Protein AF-A0A810NXG9-F1 (afdb_monomer_lite)

Sequence (131 aa):
MSITPWRRAVPDPRENGPTRPPPPLDLGGATVYGAPLWDEARVSADNPVQRIESYRNKRIFLAAGTSPDPVNWFDTINETQVLAGQREFRAALGRAGIPHEWHELPGGHYFRHEMFLRDLDGMLARLRRAG

Structure (mmCIF, N/CA/C/O backbone):
data_AF-A0A810NXG9-F1
#
_entry.id   AF-A0A810NXG9-F1
#
loop_
_atom_site.group_PDB
_atom_site.id
_atom_site.type_symbol
_atom_site.label_atom_id
_atom_site.label_alt_id
_atom_site.label_comp_id
_atom_site.label_asym_id
_atom_site.label_entity_id
_atom_site.label_seq_id
_atom_site.pdbx_PDB_ins_code
_atom_site.Cartn_x
_atom_site.Cartn_y
_atom_site.Cartn_z
_atom_site.occupancy
_atom_site.B_iso_or_equiv
_atom_site.auth_seq_id
_atom_site.auth_comp_id
_atom_site.auth_asym_id
_atom_site.auth_atom_id
_atom_site.pdbx_PDB_model_num
ATOM 1 N N . MET A 1 1 ? 22.107 -17.259 14.244 1.00 36.47 1 MET A N 1
ATOM 2 C CA . MET A 1 1 ? 21.944 -16.647 12.907 1.00 36.47 1 MET A CA 1
ATOM 3 C C . MET A 1 1 ? 22.152 -15.150 13.064 1.00 36.47 1 MET A C 1
ATOM 5 O O . MET A 1 1 ? 21.354 -14.517 13.736 1.00 36.47 1 MET A O 1
ATOM 9 N N . SER A 1 2 ? 23.284 -14.631 12.585 1.00 30.22 2 SER A N 1
ATOM 10 C CA . SER A 1 2 ? 23.711 -13.239 12.788 1.00 30.22 2 SER A CA 1
ATOM 11 C C . SER A 1 2 ? 23.304 -12.392 11.583 1.00 30.22 2 SER A C 1
ATOM 13 O O . SER A 1 2 ? 23.614 -12.761 10.453 1.00 30.22 2 SER A O 1
ATOM 15 N N . ILE A 1 3 ? 22.590 -11.293 11.827 1.00 36.12 3 ILE A N 1
ATOM 16 C CA . ILE A 1 3 ? 22.240 -10.287 10.821 1.00 36.12 3 ILE A CA 1
ATOM 17 C C . ILE A 1 3 ? 23.410 -9.305 10.752 1.00 36.12 3 ILE A C 1
ATOM 19 O O . ILE A 1 3 ? 23.678 -8.585 11.714 1.00 36.12 3 ILE A O 1
ATOM 23 N N . THR A 1 4 ? 24.119 -9.282 9.627 1.00 30.20 4 THR A N 1
ATOM 24 C CA . THR A 1 4 ? 25.172 -8.294 9.367 1.00 30.20 4 THR A CA 1
ATOM 25 C C . THR A 1 4 ? 24.531 -6.910 9.184 1.00 30.20 4 THR A C 1
ATOM 27 O O . THR A 1 4 ? 23.676 -6.763 8.310 1.00 30.20 4 THR A O 1
ATOM 30 N N . PRO A 1 5 ? 24.908 -5.877 9.962 1.00 31.64 5 PRO A N 1
ATOM 31 C CA . PRO A 1 5 ? 24.404 -4.525 9.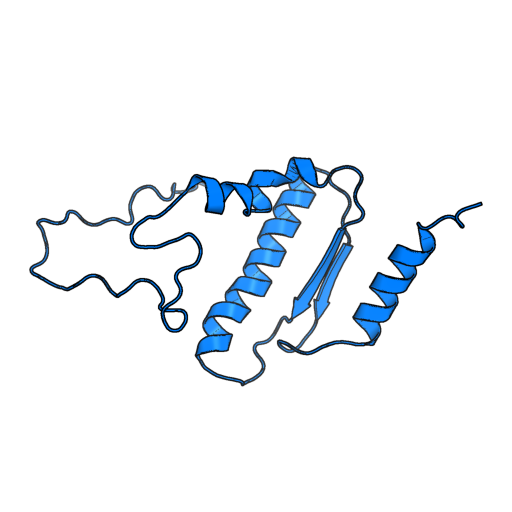753 1.00 31.64 5 PRO A CA 1
ATOM 32 C C . PRO A 1 5 ? 25.026 -3.911 8.492 1.00 31.64 5 PRO A C 1
ATOM 34 O O . PRO A 1 5 ? 26.212 -4.107 8.225 1.00 31.64 5 PRO A O 1
ATOM 37 N N . TRP A 1 6 ? 24.255 -3.086 7.779 1.00 35.56 6 TRP A N 1
ATOM 38 C CA . TRP A 1 6 ? 24.615 -2.308 6.577 1.00 35.56 6 TRP A CA 1
ATOM 39 C C . TRP A 1 6 ? 25.751 -1.266 6.761 1.00 35.56 6 TRP A C 1
ATOM 41 O O . TRP A 1 6 ? 25.838 -0.285 6.032 1.00 35.56 6 TRP A O 1
ATOM 51 N N . ARG A 1 7 ? 26.659 -1.439 7.729 1.00 37.69 7 ARG A N 1
ATOM 52 C CA . ARG A 1 7 ? 27.724 -0.476 8.072 1.00 37.69 7 ARG A CA 1
ATOM 53 C C . ARG A 1 7 ? 29.076 -0.726 7.396 1.00 37.69 7 ARG A C 1
ATOM 55 O O . ARG A 1 7 ? 30.089 -0.217 7.868 1.00 37.69 7 ARG A O 1
ATOM 62 N N . ARG A 1 8 ? 29.137 -1.496 6.306 1.00 36.41 8 ARG A N 1
ATOM 63 C CA . ARG A 1 8 ? 30.404 -1.706 5.584 1.00 36.41 8 ARG A CA 1
ATOM 64 C C . ARG A 1 8 ? 30.195 -1.985 4.093 1.00 36.41 8 ARG A C 1
ATOM 66 O O . ARG A 1 8 ? 30.485 -3.069 3.611 1.00 36.41 8 ARG A O 1
ATOM 73 N N . ALA A 1 9 ? 29.677 -0.996 3.372 1.00 38.75 9 ALA A N 1
ATOM 74 C CA . ALA A 1 9 ? 29.693 -0.974 1.905 1.00 38.75 9 ALA A CA 1
ATOM 75 C C . ALA A 1 9 ? 30.251 0.355 1.360 1.00 38.75 9 ALA A C 1
ATOM 77 O O . ALA A 1 9 ? 29.899 0.778 0.266 1.00 38.75 9 ALA A O 1
ATOM 78 N N . VAL A 1 10 ? 31.123 1.019 2.126 1.00 43.72 10 VAL A N 1
ATO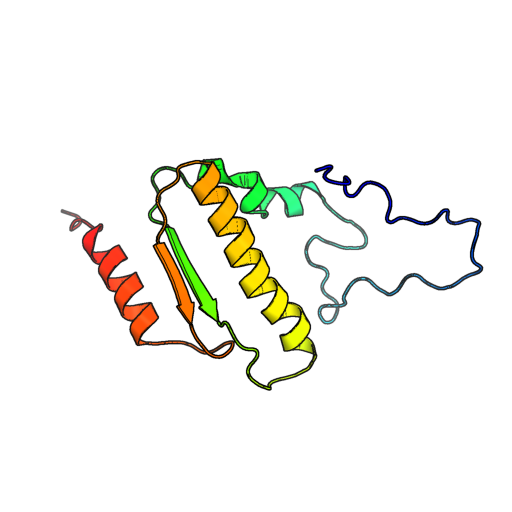M 79 C CA . VAL A 1 10 ? 31.918 2.150 1.634 1.00 43.72 10 VAL A CA 1
ATOM 80 C C . VAL A 1 10 ? 33.388 1.734 1.729 1.00 43.72 10 VAL A C 1
ATOM 82 O O . VAL A 1 10 ? 33.894 1.606 2.846 1.00 43.72 10 VAL A O 1
ATOM 85 N N . PRO A 1 11 ? 34.053 1.426 0.601 1.00 39.41 11 PRO A N 1
ATOM 86 C CA . PRO A 1 11 ? 35.495 1.190 0.570 1.00 39.41 11 PRO A CA 1
ATOM 87 C C . PRO A 1 11 ? 36.264 2.445 1.013 1.00 39.41 11 PRO A C 1
ATOM 89 O O . PRO A 1 11 ? 35.791 3.563 0.798 1.00 39.41 11 PRO A O 1
ATOM 92 N N . ASP A 1 12 ? 37.443 2.267 1.618 1.00 42.59 12 ASP A N 1
ATOM 93 C CA . ASP A 1 12 ? 38.363 3.370 1.934 1.00 42.59 12 ASP A CA 1
ATOM 94 C C . ASP A 1 12 ? 38.699 4.142 0.635 1.00 42.59 12 ASP A C 1
ATOM 96 O O . ASP A 1 12 ? 39.148 3.522 -0.336 1.00 42.59 12 ASP A O 1
ATOM 100 N N . PRO A 1 13 ? 38.509 5.477 0.582 1.00 46.03 13 PRO A N 1
ATOM 101 C CA . PRO A 1 13 ? 38.798 6.284 -0.606 1.00 46.03 13 PRO A CA 1
ATOM 102 C C . PRO A 1 13 ? 40.264 6.259 -1.058 1.00 46.03 13 PRO A C 1
ATOM 104 O O . PRO A 1 13 ? 40.580 6.816 -2.107 1.00 46.03 13 PRO A O 1
ATOM 107 N N . ARG A 1 14 ? 41.178 5.684 -0.267 1.00 47.28 14 ARG A N 1
ATOM 108 C CA . ARG A 1 14 ? 42.616 5.669 -0.563 1.00 47.28 14 ARG A CA 1
ATOM 109 C C . ARG A 1 14 ? 43.094 4.463 -1.372 1.00 47.28 14 ARG A C 1
ATOM 111 O O . ARG A 1 14 ? 44.241 4.483 -1.806 1.00 47.28 14 ARG A O 1
ATOM 118 N N . GLU A 1 15 ? 42.266 3.439 -1.589 1.00 48.34 15 GLU A N 1
ATOM 119 C CA . GLU A 1 15 ? 42.725 2.189 -2.222 1.00 48.34 15 GLU A CA 1
ATOM 120 C C . GLU A 1 15 ? 42.485 2.074 -3.732 1.00 48.34 15 GLU A C 1
ATOM 122 O O . GLU A 1 15 ? 43.019 1.157 -4.345 1.00 48.34 15 GLU A O 1
ATOM 127 N N . ASN A 1 16 ? 41.776 3.000 -4.384 1.00 41.09 16 ASN A N 1
ATOM 128 C CA . ASN A 1 16 ? 41.600 2.950 -5.839 1.00 41.09 16 ASN A CA 1
ATOM 129 C C . ASN A 1 16 ? 41.730 4.348 -6.460 1.00 41.09 16 ASN A C 1
ATOM 131 O O . ASN A 1 16 ? 41.134 5.305 -5.971 1.00 41.09 16 ASN A O 1
ATOM 135 N N . GLY A 1 17 ? 42.527 4.456 -7.535 1.00 39.53 17 GLY A N 1
ATOM 136 C CA . GLY A 1 17 ? 42.676 5.663 -8.367 1.00 39.53 17 GLY A CA 1
ATOM 137 C C . GLY A 1 17 ? 41.335 6.169 -8.925 1.00 39.53 17 GLY A C 1
ATOM 138 O O . GLY A 1 17 ? 40.306 5.569 -8.636 1.00 39.53 17 GLY A O 1
ATOM 139 N N . PRO A 1 18 ? 41.296 7.266 -9.710 1.00 39.28 18 PRO A N 1
ATOM 140 C CA . PRO A 1 18 ? 40.103 8.090 -9.898 1.00 39.28 18 PRO A CA 1
ATOM 141 C C . PRO A 1 18 ? 39.052 7.405 -10.785 1.00 39.28 18 PRO A C 1
ATOM 143 O O . PRO A 1 18 ? 38.792 7.806 -11.916 1.00 39.28 18 PRO A O 1
ATOM 146 N N . THR A 1 19 ? 38.402 6.372 -10.267 1.00 45.94 19 THR A N 1
ATOM 147 C CA . THR A 1 19 ? 37.138 5.877 -10.775 1.00 45.94 19 THR A CA 1
ATOM 148 C C . THR A 1 19 ? 36.083 6.810 -10.215 1.00 45.94 19 THR A C 1
ATOM 150 O O . THR A 1 19 ? 35.712 6.730 -9.043 1.00 45.94 19 THR A O 1
ATOM 153 N N . ARG A 1 20 ? 35.658 7.755 -11.058 1.00 40.06 20 ARG A N 1
ATOM 154 C CA . ARG A 1 20 ? 34.477 8.589 -10.835 1.00 40.06 20 ARG A CA 1
ATOM 155 C C . ARG A 1 20 ? 33.365 7.687 -10.272 1.00 40.06 20 ARG A C 1
ATOM 157 O O . ARG A 1 20 ? 33.060 6.686 -10.925 1.00 40.06 20 ARG A O 1
ATOM 164 N N . PRO A 1 21 ? 32.794 7.982 -9.087 1.00 46.84 21 PRO A N 1
ATOM 165 C CA . PRO A 1 21 ? 31.668 7.205 -8.588 1.00 46.84 21 PRO A CA 1
ATOM 166 C C . PRO A 1 21 ? 30.578 7.204 -9.668 1.00 46.84 21 PRO A C 1
ATOM 168 O O . PRO A 1 21 ? 30.417 8.230 -10.347 1.00 46.84 21 PRO A O 1
ATOM 171 N N . PRO A 1 22 ? 29.869 6.078 -9.882 1.00 40.03 22 PRO A N 1
ATOM 172 C CA . PRO A 1 22 ? 28.764 6.065 -10.826 1.00 40.03 22 PRO A CA 1
ATOM 173 C C . PRO A 1 22 ? 27.817 7.212 -10.448 1.00 40.03 22 PRO A C 1
ATOM 175 O O . PRO A 1 22 ? 27.578 7.423 -9.252 1.00 40.03 22 PRO A O 1
ATOM 178 N N . PRO A 1 23 ? 27.352 8.016 -11.420 1.00 38.28 23 PRO A N 1
ATOM 179 C CA . PRO A 1 23 ? 26.460 9.118 -11.111 1.00 38.28 23 PRO A CA 1
ATOM 180 C C . PRO A 1 23 ? 25.239 8.574 -10.354 1.00 38.28 23 PRO A C 1
ATOM 182 O O . PRO A 1 23 ? 24.785 7.466 -10.665 1.00 38.28 23 PRO A O 1
ATOM 185 N N . PRO A 1 24 ? 24.722 9.310 -9.350 1.00 50.53 24 PRO A N 1
ATOM 186 C CA . PRO A 1 24 ? 23.446 8.963 -8.739 1.00 50.53 24 PRO A CA 1
ATOM 187 C C . PRO A 1 24 ? 22.420 8.783 -9.856 1.00 50.53 24 PRO A C 1
ATOM 189 O O . PRO A 1 24 ? 22.446 9.546 -10.820 1.00 50.53 24 PRO A O 1
ATOM 192 N N . LEU A 1 25 ? 21.594 7.738 -9.741 1.00 46.75 25 LEU A N 1
ATOM 193 C CA . LEU A 1 25 ? 20.597 7.333 -10.731 1.00 46.75 25 LEU A CA 1
ATOM 194 C C . LEU A 1 25 ? 19.856 8.572 -11.259 1.00 46.75 25 LEU A C 1
ATOM 196 O O . LEU A 1 25 ? 19.051 9.174 -10.551 1.00 46.75 25 LEU A O 1
ATOM 200 N N . ASP A 1 26 ? 20.218 8.986 -12.469 1.00 45.78 26 ASP A N 1
ATOM 201 C CA . ASP A 1 26 ? 19.755 10.223 -13.076 1.00 45.78 26 ASP A CA 1
ATOM 202 C C . ASP A 1 26 ? 18.333 10.003 -13.597 1.00 45.78 26 ASP A C 1
ATOM 204 O O . ASP A 1 26 ? 18.132 9.314 -14.598 1.00 45.78 26 ASP A O 1
ATOM 208 N N . LEU A 1 27 ? 17.332 10.562 -12.912 1.00 51.75 27 LEU A N 1
ATOM 209 C CA . LEU A 1 27 ? 15.926 10.501 -13.328 1.00 51.75 27 LEU A CA 1
ATOM 210 C C . LEU A 1 27 ? 15.626 11.536 -14.430 1.00 51.75 27 LEU A C 1
ATOM 212 O O . LEU A 1 27 ? 14.585 12.189 -14.406 1.00 51.75 27 LEU A O 1
ATOM 216 N N . GLY A 1 28 ? 16.550 11.745 -15.372 1.00 46.75 28 GLY A N 1
ATOM 217 C CA . GLY A 1 28 ? 16.427 12.767 -16.417 1.00 46.75 28 GLY A CA 1
ATOM 218 C C . GLY A 1 28 ? 16.667 14.201 -15.922 1.00 46.75 28 GLY A C 1
ATOM 219 O O . GLY A 1 28 ? 15.958 15.120 -16.322 1.00 46.75 28 GLY A O 1
ATOM 220 N N . GLY A 1 29 ? 17.649 14.401 -15.043 1.00 48.44 29 GLY A N 1
ATOM 221 C CA . GLY A 1 29 ? 18.057 15.684 -14.463 1.00 48.44 29 GLY A CA 1
ATOM 222 C C . GLY A 1 29 ? 17.432 15.992 -13.100 1.00 48.44 29 GLY A C 1
ATOM 223 O O . GLY A 1 29 ? 17.763 17.008 -12.490 1.00 48.44 29 GLY A O 1
ATOM 224 N N . ALA A 1 30 ? 16.545 15.125 -12.606 1.00 50.03 30 ALA A N 1
ATOM 225 C CA . ALA A 1 30 ? 15.920 15.245 -11.296 1.00 50.03 30 ALA A CA 1
ATOM 226 C C . ALA A 1 30 ? 16.519 14.231 -10.316 1.00 50.03 30 ALA A C 1
ATOM 228 O O . ALA A 1 30 ? 16.684 13.053 -10.626 1.00 50.03 30 ALA A O 1
ATOM 229 N N . THR A 1 31 ? 16.818 14.679 -9.102 1.00 57.28 31 THR A N 1
ATOM 230 C CA . THR A 1 31 ? 17.244 13.807 -8.009 1.00 57.28 31 THR A CA 1
ATOM 231 C C . THR A 1 31 ? 16.134 13.766 -6.969 1.00 57.28 31 THR A C 1
ATOM 233 O O . THR A 1 31 ? 15.710 14.792 -6.430 1.00 57.28 31 THR A O 1
ATOM 236 N N . VAL A 1 32 ? 15.619 12.570 -6.685 1.00 61.09 32 VAL A N 1
ATOM 237 C CA . VAL A 1 32 ? 14.674 12.378 -5.580 1.00 61.09 32 VAL A CA 1
ATOM 238 C C . VAL A 1 32 ? 15.423 12.675 -4.277 1.00 61.09 32 VAL A C 1
ATOM 240 O O . VAL A 1 32 ? 16.511 12.154 -4.044 1.00 61.09 32 VAL A O 1
ATOM 243 N N . TYR A 1 33 ? 14.879 13.597 -3.479 1.00 66.25 33 TYR A N 1
ATOM 244 C CA . TYR A 1 33 ? 15.488 14.131 -2.250 1.00 66.25 33 TYR A CA 1
ATOM 245 C C . TYR A 1 33 ? 16.807 14.916 -2.422 1.00 66.25 33 TYR A C 1
ATOM 247 O O . TYR A 1 33 ? 17.536 15.116 -1.452 1.00 66.25 33 TYR A O 1
ATOM 255 N N . GLY A 1 34 ? 17.063 15.458 -3.622 1.00 57.94 34 GLY A N 1
ATOM 256 C CA . GLY A 1 34 ? 17.877 16.669 -3.776 1.00 57.94 34 GLY A CA 1
ATOM 257 C C . GLY A 1 34 ? 19.386 16.503 -3.941 1.00 57.94 34 GLY A C 1
ATOM 258 O O . GLY A 1 34 ? 20.099 17.471 -3.696 1.00 57.94 34 GLY A O 1
ATOM 259 N N . ALA A 1 35 ? 19.912 15.353 -4.382 1.00 60.38 35 ALA A N 1
ATOM 260 C CA . ALA A 1 35 ? 21.342 15.239 -4.705 1.00 60.38 35 ALA A CA 1
ATOM 261 C C . ALA A 1 35 ? 21.810 16.381 -5.649 1.00 60.38 35 ALA A C 1
ATOM 263 O O . ALA A 1 35 ? 21.129 16.659 -6.641 1.00 60.38 35 ALA A O 1
ATOM 264 N N . PRO A 1 36 ? 22.945 17.055 -5.357 1.00 62.03 36 PRO A N 1
ATOM 265 C CA . PRO A 1 36 ? 23.960 16.705 -4.350 1.00 62.03 36 PRO A CA 1
ATOM 266 C C . PRO A 1 36 ? 23.649 17.139 -2.900 1.00 62.03 36 PRO A C 1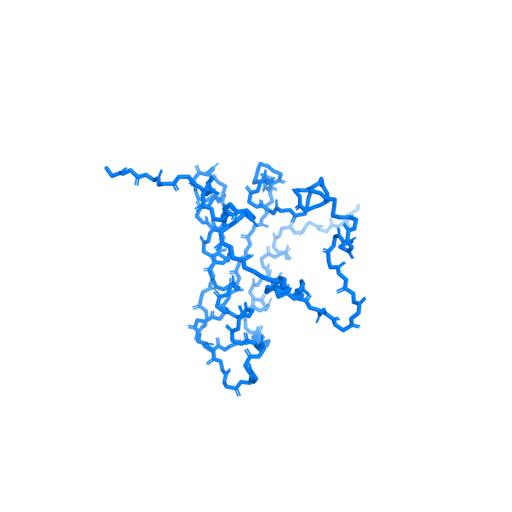
ATOM 268 O O . PRO A 1 36 ? 24.372 16.748 -1.989 1.00 62.03 36 PRO A O 1
ATOM 271 N N . LEU A 1 37 ? 22.587 17.909 -2.659 1.00 71.81 37 LEU A N 1
ATOM 272 C CA . LEU A 1 37 ? 22.124 18.366 -1.341 1.00 71.81 37 LEU A CA 1
ATOM 273 C C . LEU A 1 37 ? 21.204 17.328 -0.669 1.00 71.81 37 LEU A C 1
ATOM 275 O O . LEU A 1 37 ? 20.055 17.622 -0.346 1.00 71.81 37 LEU A O 1
ATOM 279 N N . TRP A 1 38 ? 21.708 16.104 -0.496 1.00 76.19 38 TRP A N 1
ATOM 280 C CA . TRP A 1 38 ? 20.967 14.996 0.118 1.00 76.19 38 TRP A CA 1
ATOM 281 C C . TRP A 1 38 ? 20.363 15.382 1.475 1.00 76.19 38 TRP A C 1
ATOM 283 O O . TRP A 1 38 ? 21.085 15.764 2.399 1.00 76.19 38 TRP A O 1
ATOM 293 N N . ASP A 1 39 ? 19.046 15.224 1.598 1.00 80.56 39 ASP A N 1
ATOM 294 C CA . ASP A 1 39 ? 18.303 15.466 2.834 1.00 80.56 39 ASP A CA 1
ATOM 295 C C . ASP A 1 39 ? 17.700 14.153 3.361 1.00 80.56 39 ASP A C 1
ATOM 297 O O . ASP A 1 39 ? 16.588 13.754 3.000 1.00 80.56 39 ASP A O 1
ATOM 301 N N . GLU A 1 40 ? 18.449 13.480 4.241 1.00 80.88 40 GLU A N 1
ATOM 302 C CA . GLU A 1 40 ? 18.050 12.213 4.878 1.00 80.88 40 GLU A CA 1
ATOM 303 C C . GLU A 1 40 ? 16.723 12.332 5.641 1.00 80.88 40 GLU A C 1
ATOM 305 O O . GLU A 1 40 ? 15.973 11.359 5.756 1.00 80.88 40 GLU A O 1
ATOM 310 N N . ALA A 1 41 ? 16.400 13.525 6.153 1.00 83.44 41 ALA A N 1
ATOM 311 C CA . ALA A 1 41 ? 15.168 13.729 6.899 1.00 83.44 41 ALA A CA 1
ATOM 312 C C . ALA A 1 41 ? 13.941 13.590 5.988 1.00 83.44 41 ALA A C 1
ATOM 314 O O . ALA A 1 41 ? 12.933 13.031 6.417 1.00 83.44 41 ALA A O 1
ATOM 315 N N . ARG A 1 42 ? 14.030 14.026 4.722 1.00 80.12 42 ARG A N 1
ATOM 316 C CA . ARG A 1 42 ? 12.946 13.858 3.735 1.00 80.12 42 ARG A CA 1
ATOM 317 C C . ARG A 1 42 ? 12.763 12.401 3.340 1.00 80.12 42 ARG A C 1
ATOM 319 O O . ARG A 1 42 ? 11.640 11.911 3.337 1.00 80.12 42 ARG A O 1
ATOM 326 N N . VAL A 1 43 ? 13.868 11.699 3.099 1.00 81.00 43 VAL A N 1
ATOM 327 C CA . VAL A 1 43 ? 13.863 10.260 2.789 1.00 81.00 43 VAL A CA 1
ATOM 328 C C . VAL A 1 43 ? 13.181 9.484 3.916 1.00 81.00 43 VAL A C 1
ATOM 330 O O . VAL A 1 43 ? 12.291 8.672 3.675 1.00 81.00 43 VAL A O 1
ATOM 333 N N . SER A 1 44 ? 13.571 9.769 5.160 1.00 81.12 44 SER A N 1
ATOM 334 C CA . SER A 1 44 ? 13.021 9.115 6.348 1.00 81.12 44 SER A CA 1
ATOM 335 C C . SER A 1 44 ? 11.545 9.467 6.571 1.00 81.12 44 SER A C 1
ATOM 337 O O . SER A 1 44 ? 10.746 8.611 6.954 1.00 81.12 44 SER A O 1
ATOM 339 N N . ALA A 1 45 ? 11.154 10.718 6.299 1.00 81.81 45 ALA A N 1
ATOM 340 C CA . ALA A 1 45 ? 9.768 11.164 6.410 1.00 81.81 45 ALA A CA 1
ATOM 341 C C . ALA A 1 45 ? 8.834 10.442 5.426 1.00 81.81 45 ALA A C 1
ATOM 343 O O . ALA A 1 45 ? 7.686 10.170 5.792 1.00 81.81 45 ALA A O 1
ATOM 344 N N . ASP A 1 46 ? 9.327 10.085 4.242 1.00 82.50 46 ASP A N 1
ATOM 345 C CA . ASP A 1 46 ? 8.559 9.393 3.204 1.00 82.50 46 ASP A CA 1
ATOM 346 C C . ASP A 1 46 ? 8.758 7.865 3.212 1.00 82.50 46 ASP A C 1
ATOM 348 O O . ASP A 1 46 ? 8.132 7.155 2.427 1.00 82.50 46 ASP A O 1
ATOM 352 N N . ASN A 1 47 ? 9.575 7.321 4.125 1.00 88.25 47 ASN A N 1
ATOM 353 C CA . ASN A 1 47 ? 9.783 5.880 4.245 1.00 88.25 47 ASN A CA 1
ATOM 354 C C . ASN A 1 47 ? 8.647 5.209 5.054 1.00 88.25 47 ASN A C 1
ATOM 356 O O . ASN A 1 47 ? 8.581 5.353 6.282 1.00 88.25 47 ASN A O 1
ATOM 360 N N . PRO A 1 48 ? 7.780 4.396 4.420 1.00 89.94 48 PRO A N 1
ATOM 361 C CA . PRO A 1 48 ? 6.636 3.789 5.096 1.00 89.94 48 PRO A CA 1
ATOM 362 C C . PRO A 1 48 ? 7.047 2.737 6.140 1.00 89.94 48 PRO A C 1
ATOM 364 O O . PRO A 1 48 ? 6.359 2.574 7.149 1.00 89.94 48 PRO A O 1
ATOM 367 N N . VAL A 1 49 ? 8.188 2.060 5.956 1.00 93.00 49 VAL A N 1
ATOM 368 C CA . VAL A 1 49 ? 8.716 1.052 6.895 1.00 93.00 49 VAL A CA 1
ATOM 369 C C . VAL A 1 49 ? 9.229 1.704 8.182 1.00 93.00 49 VAL A C 1
ATOM 371 O O . VAL A 1 49 ? 9.063 1.151 9.267 1.00 93.00 49 VAL A O 1
ATOM 374 N N . GLN A 1 50 ? 9.798 2.907 8.099 1.00 91.31 50 GLN A N 1
ATOM 375 C CA . GLN A 1 50 ? 10.199 3.663 9.292 1.00 91.31 50 GLN A CA 1
ATOM 376 C C . GLN A 1 50 ? 9.001 4.286 10.023 1.00 91.31 50 GLN A C 1
ATOM 378 O O . GLN A 1 50 ? 9.091 4.617 11.204 1.00 91.31 50 GLN A O 1
ATOM 383 N N . ARG A 1 51 ? 7.855 4.413 9.344 1.00 92.56 51 ARG A N 1
ATOM 384 C CA . ARG A 1 51 ? 6.641 5.056 9.863 1.00 92.56 51 ARG A CA 1
ATOM 385 C C . ARG A 1 51 ? 5.477 4.087 10.078 1.00 92.56 51 ARG A C 1
ATOM 387 O O . ARG A 1 51 ? 4.323 4.515 10.074 1.00 92.56 51 ARG A O 1
ATOM 394 N N . ILE A 1 52 ? 5.761 2.807 10.323 1.00 95.81 52 ILE A N 1
ATOM 395 C CA . ILE A 1 52 ? 4.761 1.729 10.468 1.00 95.81 52 ILE A CA 1
A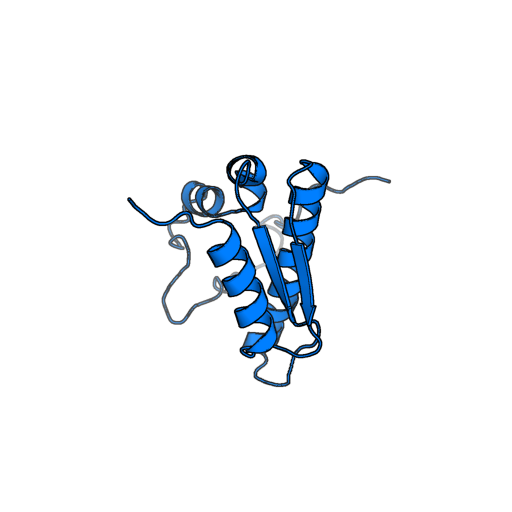TOM 396 C C . ILE A 1 52 ? 3.644 2.069 11.460 1.00 95.81 52 ILE A C 1
ATOM 398 O O . ILE A 1 52 ? 2.470 1.850 11.177 1.00 95.81 52 ILE A O 1
ATOM 402 N N . GLU A 1 53 ? 3.981 2.685 12.590 1.00 95.56 53 GLU A N 1
ATOM 403 C CA . GLU A 1 53 ? 3.005 3.048 13.624 1.00 95.56 53 GLU A CA 1
ATOM 404 C C . GLU A 1 53 ? 1.947 4.052 13.137 1.00 95.56 53 GLU A C 1
ATOM 406 O O . GLU A 1 53 ? 0.810 4.042 13.611 1.00 95.56 53 GLU A O 1
ATOM 411 N N . SER A 1 54 ? 2.270 4.874 12.132 1.00 95.06 54 SER A N 1
ATOM 412 C CA . SER A 1 54 ? 1.319 5.828 11.549 1.00 95.06 54 SER A CA 1
ATOM 413 C C . SER A 1 54 ? 0.170 5.157 10.788 1.00 95.06 54 SER A C 1
ATOM 415 O O . SER A 1 54 ? -0.830 5.813 10.496 1.00 95.06 54 SER A O 1
ATOM 417 N N . TYR A 1 55 ? 0.276 3.855 10.502 1.00 95.62 55 TYR A N 1
ATOM 418 C CA . TYR A 1 55 ? -0.731 3.082 9.780 1.00 95.62 55 TYR A CA 1
ATOM 419 C C . TYR A 1 55 ? -1.789 2.432 10.682 1.00 95.62 55 TYR A C 1
ATOM 421 O O . TYR A 1 55 ? -2.716 1.792 10.181 1.00 95.62 55 TYR A O 1
ATOM 429 N N . ARG A 1 56 ? -1.717 2.611 12.007 1.00 96.00 56 ARG A N 1
ATOM 430 C CA . ARG A 1 56 ? -2.767 2.130 12.917 1.00 96.00 56 ARG A CA 1
ATOM 431 C C . ARG A 1 56 ? -4.121 2.758 12.600 1.00 96.00 56 ARG A C 1
ATOM 433 O O . ARG A 1 56 ? -4.213 3.905 12.165 1.00 96.00 56 ARG A O 1
ATOM 440 N N . ASN A 1 57 ? -5.183 1.996 12.858 1.00 93.56 57 ASN A N 1
ATOM 441 C CA . ASN A 1 57 ? -6.578 2.392 12.628 1.00 93.56 57 ASN A CA 1
ATOM 442 C C . ASN A 1 57 ? -6.911 2.725 11.162 1.00 93.56 57 ASN A C 1
ATOM 444 O O . ASN A 1 57 ? -7.964 3.297 10.883 1.00 93.56 57 ASN A O 1
ATOM 448 N N . LYS A 1 58 ? -6.035 2.365 10.217 1.00 92.06 58 LYS A N 1
ATOM 449 C CA . LYS A 1 58 ? -6.289 2.466 8.780 1.00 92.06 58 LYS A CA 1
ATOM 450 C C . LYS A 1 58 ? -6.616 1.086 8.228 1.00 92.06 58 LYS A C 1
ATOM 452 O O . LYS A 1 58 ? -6.117 0.077 8.718 1.00 92.06 58 LYS A O 1
ATOM 457 N N . ARG A 1 59 ? -7.433 1.047 7.176 1.00 90.31 59 ARG A N 1
ATOM 458 C CA . ARG A 1 59 ? -7.513 -0.137 6.320 1.00 90.31 59 ARG A CA 1
ATOM 459 C C . ARG A 1 59 ? -6.339 -0.087 5.349 1.00 90.31 59 ARG A C 1
ATOM 461 O O . ARG A 1 59 ? -6.132 0.940 4.709 1.00 90.31 59 ARG A O 1
ATOM 468 N N . ILE A 1 60 ? -5.608 -1.187 5.243 1.00 93.81 60 ILE A N 1
ATOM 469 C CA . ILE A 1 60 ? -4.440 -1.308 4.374 1.00 93.81 60 ILE A CA 1
ATOM 470 C C . ILE A 1 60 ? -4.672 -2.494 3.448 1.00 93.81 60 ILE A C 1
ATOM 472 O O . ILE A 1 60 ? -4.970 -3.593 3.916 1.00 93.81 60 ILE A O 1
ATOM 476 N N . PHE A 1 61 ? -4.533 -2.262 2.152 1.00 93.50 61 PHE A N 1
ATOM 477 C CA . PHE A 1 61 ? -4.539 -3.286 1.118 1.00 93.50 61 PHE A CA 1
ATOM 478 C C . PHE A 1 61 ? -3.314 -3.050 0.230 1.00 93.50 61 PHE A C 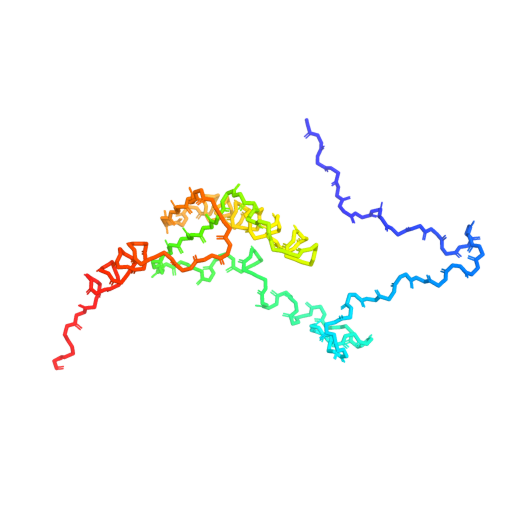1
ATOM 480 O O . PHE A 1 61 ? -2.936 -1.906 -0.025 1.00 93.50 61 PHE A O 1
ATOM 487 N N . LEU A 1 62 ? -2.649 -4.131 -0.162 1.00 93.50 62 LEU A N 1
ATOM 488 C CA . LEU A 1 62 ? -1.429 -4.111 -0.965 1.00 93.50 62 LEU A CA 1
ATOM 489 C C . LEU A 1 62 ? -1.639 -4.978 -2.209 1.00 93.50 62 LEU A C 1
ATOM 491 O O . LEU A 1 62 ? -2.166 -6.085 -2.095 1.00 93.50 62 LEU A O 1
ATOM 495 N N . ALA A 1 63 ? -1.211 -4.505 -3.375 1.00 90.81 63 ALA A N 1
ATOM 496 C CA . ALA A 1 63 ? -1.249 -5.278 -4.610 1.00 90.81 63 ALA A CA 1
ATOM 497 C C . ALA A 1 63 ? 0.061 -5.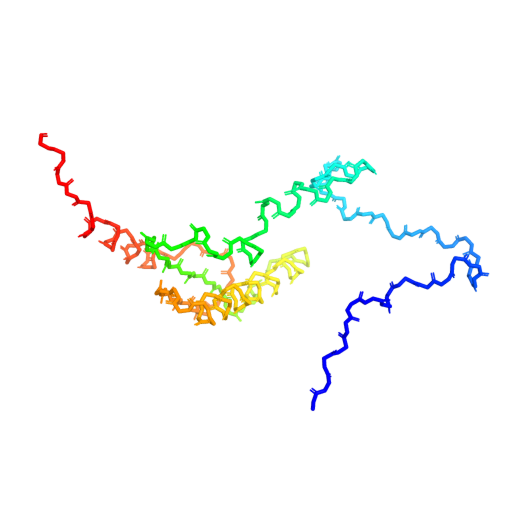105 -5.389 1.00 90.81 63 ALA A C 1
ATOM 499 O O . ALA A 1 63 ? 0.478 -3.978 -5.654 1.00 90.81 63 ALA A O 1
ATOM 500 N N . ALA A 1 64 ? 0.687 -6.219 -5.777 1.00 88.31 64 ALA A N 1
ATOM 501 C CA . ALA A 1 64 ? 1.897 -6.218 -6.598 1.00 88.31 64 ALA A CA 1
ATOM 502 C C . ALA A 1 64 ? 1.883 -7.359 -7.617 1.00 88.31 64 ALA A C 1
ATOM 504 O O . ALA A 1 64 ? 1.339 -8.437 -7.360 1.00 88.31 64 ALA A O 1
ATOM 505 N N . GLY A 1 65 ? 2.507 -7.107 -8.766 1.00 84.69 65 GLY A N 1
ATOM 506 C CA . GLY A 1 65 ? 2.812 -8.117 -9.774 1.00 84.69 65 GLY A CA 1
ATOM 507 C C . GLY A 1 65 ? 3.921 -9.074 -9.317 1.00 84.69 65 GLY A C 1
ATOM 508 O O . GLY A 1 65 ? 4.788 -8.690 -8.533 1.00 84.69 65 GLY A O 1
ATOM 509 N N . THR A 1 66 ? 3.901 -10.324 -9.782 1.00 82.19 66 THR A N 1
ATOM 510 C CA . THR A 1 66 ? 4.903 -11.355 -9.439 1.00 82.19 66 THR A CA 1
ATOM 511 C C . THR A 1 66 ? 5.825 -11.744 -10.585 1.00 82.19 66 THR A C 1
ATOM 513 O O . THR A 1 66 ? 6.761 -12.511 -10.360 1.00 82.19 66 THR A O 1
ATOM 516 N N . SER A 1 67 ? 5.589 -11.229 -11.792 1.00 70.81 67 SER A N 1
ATOM 517 C CA . SER A 1 67 ? 6.449 -11.470 -12.948 1.00 70.81 67 SER A CA 1
ATOM 518 C C . SER A 1 67 ? 6.811 -10.141 -13.582 1.00 70.81 67 SER A C 1
ATOM 520 O O . SER A 1 67 ? 5.905 -9.334 -13.770 1.00 70.81 67 SER A O 1
ATOM 522 N N . PRO A 1 68 ? 8.073 -9.930 -13.977 1.00 56.91 68 PRO A N 1
ATOM 523 C CA . PRO A 1 68 ? 8.357 -8.884 -14.934 1.00 56.91 68 PRO A CA 1
ATOM 524 C C . PRO A 1 68 ? 7.663 -9.258 -16.246 1.00 56.91 68 PRO A C 1
ATOM 526 O O . PRO A 1 68 ? 7.890 -10.347 -16.780 1.00 56.91 68 PRO A O 1
ATOM 529 N N . ASP A 1 69 ? 6.755 -8.413 -16.726 1.00 51.06 69 ASP A N 1
ATOM 530 C CA . ASP A 1 69 ? 6.378 -8.457 -18.140 1.00 51.06 69 ASP A CA 1
ATOM 531 C C . ASP A 1 69 ? 7.512 -7.798 -18.945 1.00 51.06 69 ASP A C 1
ATOM 533 O O . ASP A 1 69 ? 8.188 -6.907 -18.427 1.00 51.06 69 ASP A O 1
ATOM 537 N N . PRO A 1 70 ? 7.790 -8.228 -20.189 1.00 49.31 70 PRO A N 1
ATOM 538 C CA . PRO A 1 70 ? 8.953 -7.777 -20.935 1.00 49.31 70 PRO A CA 1
ATOM 539 C C . PRO A 1 70 ? 8.704 -6.373 -21.486 1.00 49.31 70 PRO A C 1
ATOM 541 O O . PRO A 1 70 ? 8.362 -6.188 -22.651 1.00 49.31 70 PRO A O 1
ATOM 544 N N . VAL A 1 71 ? 8.896 -5.363 -20.652 1.00 49.81 71 VAL A N 1
ATOM 545 C CA . VAL A 1 71 ? 9.012 -3.974 -21.078 1.00 49.81 71 VAL A CA 1
ATOM 546 C C . VAL A 1 71 ? 10.248 -3.438 -20.373 1.00 49.81 71 VAL A C 1
ATOM 548 O O . VAL A 1 71 ? 10.370 -3.599 -19.178 1.00 49.81 71 VAL A O 1
ATOM 551 N N . ASN A 1 72 ? 11.220 -2.970 -21.156 1.00 50.41 72 ASN A N 1
ATOM 552 C CA . ASN A 1 72 ? 12.446 -2.251 -20.788 1.00 50.41 72 ASN A CA 1
ATOM 553 C C . ASN A 1 72 ? 13.285 -2.680 -19.559 1.00 50.41 72 ASN A C 1
ATOM 555 O O . ASN A 1 72 ? 12.845 -2.799 -18.425 1.00 50.41 72 ASN A O 1
ATOM 559 N N . TRP A 1 73 ? 14.603 -2.727 -19.754 1.00 43.31 73 TRP A N 1
ATOM 560 C CA . TRP A 1 73 ? 15.591 -2.967 -18.691 1.00 43.31 73 TRP A CA 1
ATOM 561 C C . TRP A 1 73 ? 15.496 -1.986 -17.496 1.00 43.31 73 TRP A C 1
ATOM 563 O O . TRP A 1 73 ? 15.875 -2.338 -16.378 1.00 43.31 73 TRP A O 1
ATOM 573 N N . PHE A 1 74 ? 14.963 -0.777 -17.718 1.00 46.97 74 PHE A N 1
ATOM 574 C CA . PHE A 1 74 ? 14.637 0.201 -16.673 1.00 46.97 74 PHE A CA 1
ATOM 575 C C . PHE A 1 74 ? 13.461 -0.230 -15.781 1.00 46.97 74 PHE A C 1
ATOM 577 O O . PHE A 1 74 ? 13.471 0.063 -14.585 1.00 46.97 74 PHE A O 1
ATOM 584 N N . ASP A 1 75 ? 12.486 -0.963 -16.318 1.00 48.59 75 ASP A N 1
ATOM 585 C CA . ASP A 1 75 ? 11.378 -1.500 -15.530 1.00 48.59 75 ASP A CA 1
ATOM 586 C C . ASP A 1 75 ? 11.849 -2.696 -14.692 1.00 48.59 75 ASP A C 1
ATOM 588 O O . ASP A 1 75 ? 11.434 -2.834 -13.550 1.00 48.59 75 ASP A O 1
ATOM 592 N N . THR A 1 76 ? 12.827 -3.487 -15.150 1.00 45.66 76 THR A N 1
ATOM 593 C CA . THR A 1 76 ? 13.320 -4.668 -14.407 1.00 45.66 76 THR A CA 1
ATOM 594 C C . THR A 1 76 ? 13.958 -4.324 -13.048 1.00 45.66 76 THR A C 1
ATOM 596 O O . THR A 1 76 ? 13.794 -5.065 -12.070 1.00 45.66 76 THR A O 1
ATOM 599 N N . ILE A 1 77 ? 14.672 -3.191 -12.960 1.00 48.69 77 ILE A N 1
ATOM 600 C CA . ILE A 1 77 ? 15.292 -2.715 -11.708 1.00 48.69 77 ILE A CA 1
ATOM 601 C C . ILE A 1 77 ? 14.230 -2.171 -10.747 1.00 48.69 77 ILE A C 1
ATOM 603 O O . ILE A 1 77 ? 14.322 -2.420 -9.548 1.00 48.69 77 ILE A O 1
ATOM 607 N N . ASN A 1 78 ? 13.203 -1.487 -11.252 1.00 51.06 78 ASN A N 1
ATOM 608 C CA . ASN A 1 78 ? 12.118 -0.964 -10.420 1.00 51.06 78 ASN A CA 1
ATOM 609 C C . ASN A 1 78 ? 11.131 -2.061 -9.994 1.00 51.06 78 ASN A C 1
ATOM 611 O O . ASN A 1 78 ? 10.720 -2.109 -8.840 1.00 51.06 78 ASN A O 1
ATOM 615 N N . GLU A 1 79 ? 10.788 -2.991 -10.876 1.00 50.28 79 GLU A N 1
ATOM 616 C CA . GLU A 1 79 ? 9.716 -3.969 -10.670 1.00 50.28 79 GLU A CA 1
ATOM 617 C C . GLU A 1 79 ? 10.120 -5.082 -9.687 1.00 50.28 79 GLU A C 1
ATOM 619 O O . GLU A 1 79 ? 9.328 -5.480 -8.828 1.00 50.28 79 GLU A O 1
ATOM 624 N N . THR A 1 80 ? 11.396 -5.494 -9.687 1.00 56.84 80 THR A N 1
ATOM 625 C CA . THR A 1 80 ? 11.934 -6.371 -8.628 1.00 56.84 80 THR A CA 1
ATOM 626 C C . THR A 1 80 ? 11.850 -5.694 -7.254 1.00 56.84 80 THR A C 1
ATOM 628 O O . THR A 1 80 ? 11.537 -6.341 -6.250 1.00 56.84 80 THR A O 1
ATOM 631 N N . GLN A 1 81 ? 12.090 -4.380 -7.204 1.00 65.19 81 GLN A N 1
ATOM 632 C CA . GLN A 1 81 ? 12.024 -3.596 -5.970 1.00 65.19 81 GLN A CA 1
ATOM 633 C C . GLN A 1 81 ? 10.579 -3.366 -5.510 1.00 65.19 81 GLN A C 1
ATOM 635 O O . GLN A 1 81 ? 10.342 -3.327 -4.308 1.00 65.19 81 GLN A O 1
ATOM 640 N N . VAL A 1 82 ? 9.596 -3.296 -6.416 1.00 75.31 82 VAL A N 1
ATOM 641 C CA . VAL A 1 82 ? 8.173 -3.163 -6.051 1.00 75.31 82 VAL A CA 1
ATOM 642 C C . VAL A 1 82 ? 7.684 -4.393 -5.286 1.00 75.31 82 VAL A C 1
ATOM 644 O O . VAL A 1 82 ? 7.131 -4.253 -4.192 1.00 75.31 82 VAL A O 1
ATOM 647 N N . LEU A 1 83 ? 7.919 -5.607 -5.801 1.00 83.62 83 LEU A N 1
ATOM 648 C CA . LEU A 1 83 ? 7.497 -6.826 -5.100 1.00 83.62 83 LEU A CA 1
ATOM 649 C C . LEU A 1 83 ? 8.272 -7.022 -3.790 1.00 83.62 83 LEU A C 1
ATOM 651 O O . LEU A 1 83 ? 7.683 -7.393 -2.769 1.00 83.62 83 LEU A O 1
ATOM 655 N N . ALA A 1 84 ? 9.583 -6.768 -3.802 1.00 85.44 84 ALA A N 1
ATOM 656 C CA . ALA A 1 84 ? 10.414 -6.853 -2.605 1.00 85.44 84 ALA A CA 1
ATOM 657 C C . ALA A 1 84 ? 9.967 -5.844 -1.534 1.00 85.44 84 ALA A C 1
ATOM 659 O O . ALA A 1 84 ? 9.741 -6.236 -0.389 1.00 85.44 84 ALA A O 1
ATOM 660 N N . GLY A 1 85 ? 9.745 -4.586 -1.919 1.00 88.06 85 GLY A N 1
ATOM 661 C CA . GLY A 1 85 ? 9.274 -3.511 -1.048 1.00 88.06 85 GLY A CA 1
ATOM 662 C C . GLY A 1 85 ? 7.873 -3.773 -0.503 1.00 88.06 85 GLY A C 1
ATOM 663 O O . GLY A 1 85 ? 7.643 -3.611 0.696 1.00 88.06 85 GLY A O 1
ATOM 664 N N . GLN A 1 86 ? 6.949 -4.285 -1.327 1.00 91.69 86 GLN A N 1
ATOM 665 C CA . GLN A 1 86 ? 5.642 -4.728 -0.837 1.00 91.69 86 GLN A CA 1
ATOM 666 C C . GLN A 1 86 ? 5.805 -5.801 0.244 1.00 91.69 86 GLN A C 1
ATOM 668 O O . GLN A 1 86 ? 5.186 -5.710 1.305 1.00 91.69 86 GLN A O 1
ATOM 673 N N . ARG A 1 87 ? 6.611 -6.838 -0.014 1.00 94.06 87 ARG A N 1
ATOM 674 C CA . ARG A 1 87 ? 6.813 -7.945 0.933 1.00 94.06 87 ARG A CA 1
ATOM 675 C C . ARG A 1 87 ? 7.490 -7.479 2.219 1.00 94.06 87 ARG A C 1
ATOM 677 O O . ARG A 1 87 ? 7.102 -7.943 3.292 1.00 94.06 87 ARG A O 1
ATOM 684 N N . GLU A 1 88 ? 8.448 -6.560 2.130 1.00 94.81 88 GLU A N 1
ATOM 685 C CA . GLU A 1 88 ? 9.094 -5.934 3.285 1.00 94.81 88 GLU A CA 1
ATOM 686 C C . GLU A 1 88 ? 8.084 -5.151 4.129 1.00 94.81 88 GLU A C 1
ATOM 688 O O . GLU A 1 88 ? 7.961 -5.399 5.334 1.00 94.81 88 GLU A O 1
ATOM 693 N N . PHE A 1 89 ? 7.315 -4.262 3.498 1.00 95.69 89 PHE A N 1
ATOM 694 C CA . PHE A 1 89 ? 6.312 -3.454 4.180 1.00 95.69 89 PHE A CA 1
ATOM 695 C C . PHE A 1 89 ? 5.213 -4.322 4.801 1.00 95.69 89 PHE A C 1
ATOM 697 O O . PHE A 1 89 ? 4.898 -4.168 5.982 1.00 95.69 89 PHE A O 1
ATOM 704 N N . ARG A 1 90 ? 4.706 -5.320 4.064 1.00 96.31 90 ARG A N 1
ATOM 705 C CA . ARG A 1 90 ? 3.769 -6.332 4.579 1.00 96.31 90 ARG A CA 1
ATOM 706 C C . ARG A 1 90 ? 4.325 -7.021 5.822 1.00 96.31 90 ARG A C 1
ATOM 708 O O . ARG A 1 90 ? 3.639 -7.135 6.835 1.00 96.31 90 ARG A O 1
ATOM 715 N N . ALA A 1 91 ? 5.570 -7.490 5.762 1.00 97.06 91 ALA A N 1
ATOM 716 C CA . ALA A 1 91 ? 6.193 -8.166 6.892 1.00 97.06 91 ALA A CA 1
ATOM 717 C C . ALA A 1 91 ? 6.336 -7.231 8.103 1.00 97.06 91 ALA A C 1
ATOM 719 O O . ALA A 1 91 ? 6.139 -7.667 9.236 1.00 97.06 91 ALA A O 1
ATOM 720 N N . ALA A 1 92 ? 6.640 -5.951 7.882 1.00 97.75 92 ALA A N 1
ATOM 721 C CA . ALA A 1 92 ? 6.700 -4.949 8.940 1.00 97.75 92 ALA A CA 1
ATOM 722 C C . ALA A 1 92 ? 5.324 -4.687 9.582 1.00 97.75 92 ALA A C 1
ATOM 724 O O . ALA A 1 92 ? 5.228 -4.700 10.810 1.00 97.75 92 ALA A O 1
ATOM 725 N N . LEU A 1 93 ? 4.257 -4.552 8.784 1.00 98.00 93 LEU A N 1
ATOM 726 C CA . LEU A 1 93 ? 2.879 -4.443 9.283 1.00 98.00 93 LEU A CA 1
ATOM 727 C C . LEU A 1 93 ? 2.479 -5.666 10.116 1.00 98.00 93 LEU A C 1
ATOM 729 O O . LEU A 1 93 ? 1.938 -5.519 11.213 1.00 98.00 93 LEU A O 1
ATOM 733 N N . GLY A 1 94 ? 2.797 -6.868 9.623 1.00 97.31 94 GLY A N 1
ATOM 734 C CA . GLY A 1 94 ? 2.543 -8.125 10.327 1.00 97.31 94 GLY A CA 1
ATOM 735 C C . GLY A 1 94 ? 3.261 -8.202 11.675 1.00 97.31 94 GLY A C 1
ATOM 736 O O . GLY A 1 94 ? 2.637 -8.536 12.679 1.00 97.31 94 GLY A O 1
ATOM 737 N N . ARG A 1 95 ? 4.544 -7.817 11.733 1.00 97.88 95 ARG A N 1
ATOM 738 C CA . ARG A 1 95 ? 5.305 -7.750 12.996 1.00 97.88 95 ARG A CA 1
ATOM 739 C C . ARG A 1 95 ? 4.717 -6.749 13.993 1.00 97.88 95 ARG A C 1
ATOM 741 O O . ARG A 1 95 ? 4.769 -7.002 15.190 1.00 97.88 95 ARG A O 1
ATOM 748 N N . ALA A 1 96 ? 4.154 -5.640 13.515 1.00 97.50 96 ALA A N 1
ATOM 749 C CA . ALA A 1 96 ? 3.518 -4.620 14.352 1.00 97.50 96 ALA A CA 1
ATOM 750 C C . ALA A 1 96 ? 2.064 -4.953 14.754 1.00 97.50 96 ALA A C 1
ATOM 752 O O . ALA A 1 96 ? 1.423 -4.164 15.458 1.00 97.50 96 ALA A O 1
ATOM 753 N N . GLY A 1 97 ? 1.528 -6.093 14.296 1.00 97.75 97 GLY A N 1
ATOM 754 C CA . GLY A 1 97 ? 0.149 -6.510 14.552 1.00 97.75 97 GLY A CA 1
ATOM 755 C C . GLY A 1 97 ? -0.899 -5.624 13.872 1.00 97.75 97 GLY A C 1
ATOM 756 O O . GLY A 1 97 ? -2.027 -5.539 14.352 1.00 97.75 97 GLY A O 1
ATOM 757 N N . ILE A 1 98 ? -0.539 -4.927 12.789 1.00 98.00 98 ILE A N 1
ATOM 758 C CA . ILE A 1 98 ? -1.457 -4.042 12.064 1.00 98.00 98 ILE A CA 1
ATOM 759 C C . ILE A 1 98 ? -2.240 -4.871 11.031 1.00 98.00 98 ILE A C 1
ATOM 761 O O . ILE A 1 98 ? -1.619 -5.497 10.164 1.00 98.00 98 ILE A O 1
ATOM 765 N N . PRO A 1 99 ? -3.588 -4.885 11.086 1.00 96.19 99 PRO A N 1
ATOM 766 C CA . PRO A 1 99 ? -4.403 -5.609 10.115 1.00 96.19 99 PRO A CA 1
ATOM 767 C C . PRO A 1 99 ? -4.193 -5.089 8.691 1.00 96.19 99 PRO A C 1
ATOM 769 O O . PRO A 1 99 ? -4.256 -3.883 8.449 1.00 96.19 99 PRO A O 1
ATOM 772 N N . HIS A 1 100 ? -3.970 -6.001 7.748 1.00 95.69 100 HIS A N 1
ATOM 773 C CA . HIS A 1 100 ? -3.756 -5.675 6.341 1.00 95.69 100 HIS A CA 1
ATOM 774 C C . HIS A 1 100 ? -4.191 -6.828 5.428 1.00 95.69 100 HIS A C 1
ATOM 776 O O . HIS A 1 100 ? -4.146 -7.997 5.810 1.00 95.69 100 HIS A O 1
ATOM 782 N N . GLU A 1 101 ? -4.593 -6.478 4.210 1.00 94.75 101 GLU A N 1
ATOM 783 C CA . GLU A 1 101 ? -4.882 -7.396 3.107 1.00 94.75 101 GLU A CA 1
ATOM 784 C C . GLU A 1 101 ? -3.755 -7.282 2.066 1.00 94.75 101 GLU A C 1
ATOM 786 O O . GLU A 1 101 ? -3.177 -6.206 1.892 1.00 94.75 101 GLU A O 1
ATOM 791 N N . TRP A 1 102 ? -3.404 -8.366 1.371 1.00 94.12 102 TRP A N 1
ATOM 792 C CA . TRP A 1 102 ? -2.426 -8.294 0.283 1.00 94.12 102 TRP A CA 1
ATOM 793 C C . TRP A 1 102 ? -2.707 -9.304 -0.826 1.00 94.12 102 TRP A C 1
ATOM 795 O O . TRP A 1 102 ? -3.151 -10.426 -0.570 1.00 94.12 102 TRP A O 1
ATOM 805 N N . HIS A 1 103 ? -2.382 -8.912 -2.056 1.00 92.44 103 HIS A N 1
ATOM 806 C CA . HIS A 1 103 ? -2.526 -9.726 -3.253 1.00 92.44 103 HIS A CA 1
ATOM 807 C C . HIS A 1 103 ? -1.252 -9.673 -4.106 1.00 92.44 103 HIS A C 1
ATOM 809 O O . HIS A 1 103 ? -0.693 -8.612 -4.370 1.00 92.44 103 HIS A O 1
ATOM 815 N N . GLU A 1 104 ? -0.786 -10.845 -4.532 1.00 91.44 104 GLU A N 1
ATOM 816 C CA . GLU A 1 104 ? 0.378 -11.009 -5.406 1.00 91.44 104 GLU A CA 1
ATOM 817 C C . GLU A 1 104 ? -0.099 -11.641 -6.732 1.00 91.44 104 GLU A C 1
ATOM 819 O O . GLU A 1 104 ? -0.395 -12.833 -6.804 1.00 91.44 104 GLU A O 1
ATOM 824 N N . LEU A 1 105 ? -0.296 -10.772 -7.732 1.00 87.62 105 LEU A N 1
ATOM 825 C CA . LEU A 1 105 ? -0.809 -10.981 -9.097 1.00 87.62 105 LEU A CA 1
ATOM 826 C C . LEU A 1 105 ? 0.215 -11.561 -10.105 1.00 87.62 105 LEU A C 1
ATOM 828 O O . LEU A 1 105 ? 1.217 -10.881 -10.276 1.00 87.62 105 LEU A O 1
ATOM 832 N N . PRO A 1 106 ? 0.040 -12.666 -10.869 1.00 83.38 106 PRO A N 1
ATOM 833 C CA . PRO A 1 106 ? 0.936 -12.957 -12.006 1.00 83.38 106 PRO A CA 1
ATOM 834 C C . PRO A 1 106 ? 0.976 -11.834 -13.051 1.00 83.38 106 PRO A C 1
ATOM 836 O O . PRO A 1 106 ? -0.077 -11.297 -13.392 1.00 83.38 106 PRO A O 1
ATOM 839 N N . GLY A 1 107 ? 2.153 -11.498 -13.585 1.00 78.06 107 GLY A N 1
ATOM 840 C CA . GLY A 1 107 ? 2.363 -10.418 -14.572 1.00 78.06 107 GLY A CA 1
ATOM 841 C C . GLY A 1 107 ? 2.896 -9.120 -13.959 1.00 78.06 107 GLY A C 1
ATOM 842 O O . GLY A 1 107 ? 3.002 -9.031 -12.733 1.00 78.06 107 GLY A O 1
ATOM 843 N N . GLY A 1 108 ? 3.214 -8.145 -14.814 1.00 74.25 108 GLY A N 1
ATOM 844 C CA . GLY A 1 108 ? 3.924 -6.922 -14.426 1.00 74.25 108 GLY A CA 1
ATOM 845 C C . GLY A 1 108 ? 3.038 -5.704 -14.139 1.00 74.25 108 GLY A C 1
ATOM 846 O O . GLY A 1 108 ? 1.905 -5.827 -13.654 1.00 74.25 108 GLY A O 1
ATOM 847 N N . HIS A 1 109 ? 3.567 -4.519 -14.450 1.00 74.50 109 HIS A N 1
ATOM 848 C CA . HIS A 1 109 ? 2.927 -3.203 -14.326 1.00 74.50 109 HIS A CA 1
ATOM 849 C C . HIS A 1 109 ? 1.739 -3.008 -15.284 1.00 74.50 109 HIS A C 1
ATOM 851 O O . HIS A 1 109 ? 1.819 -2.303 -16.290 1.00 74.50 109 HIS A O 1
ATOM 857 N N . TYR A 1 110 ? 0.588 -3.581 -14.941 1.00 77.81 110 TYR A N 1
ATOM 858 C CA . TYR A 1 110 ? -0.667 -3.294 -15.628 1.00 77.81 110 TYR A CA 1
ATOM 859 C C . TYR A 1 110 ? -1.830 -3.118 -14.653 1.00 77.81 110 TYR A C 1
ATOM 861 O O . TYR A 1 110 ? -1.866 -3.698 -13.563 1.00 77.81 110 TYR A O 1
ATOM 869 N N . PHE A 1 111 ? -2.804 -2.303 -15.056 1.00 82.12 111 PHE A N 1
ATOM 870 C CA . PHE A 1 111 ? -4.001 -2.057 -14.262 1.00 82.12 111 PHE A CA 1
ATOM 871 C C . PHE A 1 111 ? -4.948 -3.261 -14.314 1.00 82.12 111 PHE A C 1
ATOM 873 O O . PHE A 1 111 ? -5.426 -3.645 -15.381 1.00 82.12 111 PHE A O 1
ATOM 880 N N . ARG A 1 112 ? -5.246 -3.831 -13.144 1.00 87.88 112 ARG A N 1
ATOM 881 C CA . ARG A 1 112 ? -6.164 -4.967 -12.982 1.00 87.88 112 ARG A CA 1
ATOM 882 C C . ARG A 1 112 ? -7.510 -4.464 -12.490 1.00 87.88 112 ARG A C 1
ATOM 884 O O . ARG A 1 112 ? -7.639 -4.089 -11.324 1.00 87.88 112 ARG A O 1
ATOM 891 N N . HIS A 1 113 ? -8.502 -4.465 -13.373 1.00 92.25 113 HIS A N 1
ATOM 892 C CA . HIS A 1 113 ? -9.822 -3.913 -13.082 1.00 92.25 113 HIS A CA 1
ATOM 893 C C . HIS A 1 113 ? -10.505 -4.625 -11.907 1.00 92.25 113 HIS A C 1
ATOM 895 O O . HIS A 1 113 ? -11.069 -3.984 -11.025 1.00 92.25 113 HIS A O 1
ATOM 901 N N . GLU A 1 114 ? -10.383 -5.946 -11.841 1.00 92.00 114 GLU A N 1
ATOM 902 C CA . GLU A 1 114 ? -10.987 -6.781 -10.803 1.00 92.00 114 GLU A CA 1
ATOM 903 C C . GLU A 1 114 ? -10.376 -6.497 -9.427 1.00 92.00 114 GLU A C 1
ATOM 905 O O . GLU A 1 114 ? -11.081 -6.478 -8.417 1.00 92.00 114 GLU A O 1
ATOM 910 N N . MET A 1 115 ? -9.064 -6.237 -9.384 1.00 92.06 115 MET A N 1
ATOM 911 C CA . MET A 1 115 ? -8.380 -5.879 -8.143 1.00 92.06 115 MET A CA 1
ATOM 912 C C . MET A 1 115 ? -8.839 -4.500 -7.656 1.00 92.06 115 MET A C 1
ATOM 914 O O . MET A 1 115 ? -9.165 -4.325 -6.484 1.00 92.06 115 MET A O 1
ATOM 918 N N . PHE A 1 116 ? -8.960 -3.547 -8.583 1.00 91.44 116 PHE A N 1
ATOM 919 C CA . PHE A 1 116 ? -9.455 -2.209 -8.282 1.00 91.44 116 PHE A CA 1
ATOM 920 C C . PHE A 1 116 ? -10.889 -2.213 -7.736 1.00 91.44 116 PHE A C 1
ATOM 922 O O . PHE A 1 116 ? -11.154 -1.556 -6.731 1.00 91.44 116 PHE A O 1
ATOM 929 N N . LEU A 1 117 ? -11.806 -2.972 -8.351 1.00 94.44 117 LEU A N 1
ATOM 930 C CA . LEU A 1 117 ? -13.190 -3.085 -7.872 1.00 94.44 117 LEU A CA 1
ATOM 931 C C . LEU A 1 117 ? -13.254 -3.622 -6.440 1.00 94.44 117 LEU A C 1
ATOM 933 O O . LEU A 1 117 ? -13.955 -3.062 -5.603 1.00 94.44 117 LEU A O 1
ATOM 937 N N . ARG A 1 118 ? -12.467 -4.653 -6.122 1.00 91.56 118 ARG A N 1
ATOM 938 C CA . ARG A 1 118 ? -12.407 -5.216 -4.767 1.00 91.56 118 ARG A CA 1
ATOM 939 C C . ARG A 1 118 ? -11.907 -4.207 -3.730 1.00 91.56 118 ARG A C 1
ATOM 941 O O . ARG A 1 118 ? -12.439 -4.148 -2.616 1.00 91.56 118 ARG A O 1
ATOM 948 N N . ASP A 1 119 ? -10.893 -3.418 -4.071 1.00 91.25 119 ASP A N 1
ATOM 949 C CA . ASP A 1 119 ? -10.391 -2.379 -3.173 1.00 91.25 119 ASP A CA 1
ATOM 950 C C . ASP A 1 119 ? -11.434 -1.276 -2.969 1.00 91.25 119 ASP A C 1
ATOM 952 O O . ASP A 1 119 ? -11.688 -0.894 -1.819 1.00 91.25 119 ASP A O 1
ATOM 956 N N . LEU A 1 120 ? -12.087 -0.846 -4.056 1.00 92.19 120 LEU A N 1
ATOM 957 C CA . LEU A 1 120 ? -13.168 0.139 -4.062 1.00 92.19 120 LEU A CA 1
ATOM 958 C C . LEU A 1 120 ? -14.353 -0.311 -3.199 1.00 92.19 120 LEU A C 1
ATOM 960 O O . LEU A 1 120 ? -14.783 0.437 -2.322 1.00 92.19 120 LEU A O 1
ATOM 964 N N . ASP A 1 121 ? -14.830 -1.541 -3.374 1.00 91.94 121 ASP A N 1
ATOM 965 C CA . ASP A 1 121 ? -15.929 -2.103 -2.585 1.00 91.94 121 ASP A CA 1
ATOM 966 C C . ASP A 1 121 ? -15.601 -2.087 -1.088 1.00 91.94 121 ASP A C 1
ATOM 968 O O . ASP A 1 121 ? -16.414 -1.679 -0.254 1.00 91.94 121 ASP A O 1
ATOM 972 N N . GLY A 1 122 ? -14.370 -2.451 -0.723 1.00 88.94 122 GLY A N 1
ATOM 973 C CA . GLY A 1 122 ? -13.942 -2.425 0.671 1.00 88.94 122 GLY A CA 1
ATOM 974 C C . GLY A 1 122 ? -13.735 -1.014 1.249 1.00 88.94 122 GLY A C 1
ATOM 975 O O . GLY A 1 122 ? -13.792 -0.854 2.475 1.00 88.94 122 GLY A O 1
ATOM 976 N N . MET A 1 123 ? -13.500 0.005 0.410 1.00 90.44 123 MET A N 1
ATOM 977 C CA . MET A 1 123 ? -13.551 1.416 0.822 1.00 90.44 123 MET A CA 1
ATOM 978 C C . MET A 1 123 ? -14.997 1.844 1.069 1.00 90.44 123 MET A C 1
ATOM 980 O O . MET A 1 123 ? -15.304 2.344 2.151 1.00 90.44 123 MET A O 1
ATOM 984 N N . LEU A 1 124 ? -15.886 1.598 0.100 1.00 90.75 124 LEU A N 1
ATOM 985 C CA . LEU A 1 124 ? -17.304 1.954 0.169 1.00 90.75 124 LEU A CA 1
ATOM 986 C C . LEU A 1 124 ? -17.985 1.331 1.391 1.00 90.75 124 LEU A C 1
ATOM 988 O O . LEU A 1 124 ? -18.720 2.021 2.092 1.00 90.75 124 LEU A O 1
ATOM 992 N N . ALA A 1 125 ? -17.662 0.077 1.721 1.00 88.50 125 ALA A N 1
ATOM 993 C CA . ALA A 1 125 ? -18.193 -0.624 2.892 1.00 88.50 125 ALA A CA 1
ATOM 994 C C . ALA A 1 125 ? -17.874 0.051 4.244 1.00 88.50 125 ALA A C 1
ATOM 996 O O . ALA A 1 125 ? -18.517 -0.250 5.249 1.00 88.50 125 ALA A O 1
ATOM 997 N N . ARG A 1 126 ? -16.879 0.949 4.300 1.00 84.50 126 ARG A N 1
ATOM 998 C CA . ARG A 1 126 ? -16.502 1.701 5.511 1.00 84.50 126 ARG A CA 1
ATOM 999 C C . ARG A 1 126 ? -16.974 3.151 5.504 1.00 84.50 126 ARG A C 1
ATOM 1001 O O . ARG A 1 126 ? -16.868 3.821 6.531 1.00 84.50 126 ARG A O 1
ATOM 1008 N N . LEU A 1 127 ? -17.485 3.644 4.379 1.00 87.88 127 LEU A N 1
ATOM 1009 C CA . LEU A 1 127 ? -18.049 4.981 4.301 1.00 87.88 127 LEU A CA 1
ATOM 1010 C C . LEU A 1 127 ? -19.486 4.951 4.822 1.00 87.88 127 LEU A C 1
ATOM 1012 O O . LEU A 1 127 ? -20.336 4.202 4.348 1.00 87.88 127 LEU A O 1
ATOM 1016 N N . ARG A 1 128 ? -19.776 5.807 5.799 1.00 83.31 128 ARG A N 1
ATOM 1017 C CA . ARG A 1 128 ? -21.152 6.123 6.183 1.00 83.31 128 ARG A CA 1
ATOM 1018 C C . ARG A 1 128 ? -21.631 7.278 5.312 1.00 83.31 128 ARG A C 1
ATOM 1020 O O . ARG A 1 128 ? -20.854 8.194 5.048 1.00 83.31 128 ARG A O 1
ATOM 1027 N N . ARG A 1 129 ? -22.910 7.276 4.916 1.00 82.06 129 ARG A N 1
ATOM 1028 C CA . ARG A 1 129 ? -23.524 8.475 4.326 1.00 82.06 129 ARG A CA 1
ATOM 1029 C C . ARG A 1 129 ? -23.261 9.672 5.240 1.00 82.06 129 ARG A C 1
ATOM 1031 O O . ARG A 1 129 ? -23.498 9.589 6.446 1.00 82.06 129 ARG A O 1
ATOM 1038 N N . ALA A 1 130 ? -22.769 10.759 4.659 1.00 79.81 130 ALA A N 1
ATOM 1039 C CA . ALA A 1 130 ? -22.838 12.052 5.314 1.00 79.81 130 ALA A CA 1
ATOM 1040 C C . ALA A 1 130 ? -24.327 12.410 5.417 1.00 79.81 130 ALA A C 1
ATOM 1042 O O . ALA A 1 130 ? -25.031 12.401 4.405 1.00 79.81 130 ALA A O 1
ATOM 1043 N N . GLY A 1 131 ? -24.802 12.578 6.648 1.00 60.59 131 GLY A N 1
ATOM 1044 C CA . GLY A 1 131 ? -26.134 13.076 6.973 1.00 60.59 131 GLY A CA 1
ATOM 1045 C C . GLY A 1 131 ? -26.017 14.495 7.484 1.00 60.59 131 GLY A C 1
ATOM 1046 O O . GLY A 1 131 ? -24.991 14.766 8.151 1.00 60.59 131 GLY A O 1
#

Radius of gyration: 19.69 Å; chains: 1; bounding box: 69×35×36 Å

pLDDT: mean 72.51, std 21.86, range [30.2, 98.0]

Secondary structure (DSSP, 8-state):
-----S------TTSS----PPPP--SSS--TT-TTS--HHHHHHH-TTTTGGGGTTS--EEEEESS--S--HHHHHHHHHHHHHHHHHHHHHHHTT---EEEEESSSS---HHHHHHHHHHHHTTPPPP-

Foldseek 3Di:
DDDDDPPPPDDDPPPDPDPPPDPDPCPPPDDDCDPVNHDVVVVLVPQCLNVLVVCAPHEAEEEAEDDEDPDDPVQVVVRVCNVVVSVSNVVSCVVVVHDYHYDYHYYHPDDDPVVVVVVVVVVVVPDDDDD